Protein AF-A0A920KA97-F1 (afdb_monomer)

pLDDT: mean 77.99, std 18.41, range [34.31, 94.62]

Sequence (125 aa):
MVPTGEDPVVVPCDDVLCAIGQENHFPWIERDIGLEFGEWDMPVVDKETFQSTNPKVFFGGDAAFGPENIIWAVAHGHQAAISIDSFCQEKDIRERPAPNVTLVSQKMGMQSGRITTTYLTTRDI

Secondary structure (DSSP, 8-state):
-----SPPPP---S-----S------TTS-TTSS--B-GGG-B-B-TTT-BBSSTT-B--THHHHSS--HHHHHHHHHHHHHHHHHHHTT--TT-PPP-----------SSS-------------

Mean predicted aligned error: 12.7 Å

Radius of gyration: 22.67 Å; Cα contacts (8 Å, |Δi|>4): 105; chains: 1; bounding box: 48×38×66 Å

Nearest PDB structures (foldseek):
  7ljs-assembly1_B  TM=9.327E-01  e=2.750E-03  Sus scrofa
  7ljs-assembly1_A  TM=8.098E-01  e=1.582E-03  Sus scrofa
  7ljs-assembly2_D  TM=8.318E-01  e=2.567E-03  Sus scrofa
  4ylf-assembly1_B  TM=9.278E-01  e=1.175E-02  Thermotoga maritima MSB8
  8oh5-assembly1_C  TM=8.959E-01  e=1.097E-02  Sporomusa ovata DSM 2662

Foldseek 3Di:
DDDPPDDDDDDDDPDDDDPPDDQDDPPVDDPPLQWDADPSRATDADPQLQAGSNNQDGDAACNHPHHDDVVRRVVRVVRNVCLNVCVVVVHDSNPDDDPPDPPDDDDDPPDDDDDDDDDDDDDDD

Solvent-accessible surface area (backbone atoms only — not comparable to full-atom values): 8525 Å² total; per-residue (Å²): 139,79,83,91,81,68,85,84,86,85,75,93,70,96,76,84,85,90,82,90,75,83,78,73,80,64,89,85,57,67,73,82,72,54,52,52,60,53,75,82,68,31,51,43,53,42,91,79,39,21,35,30,67,24,87,90,42,67,41,39,28,48,69,41,78,45,89,70,59,71,66,54,31,53,52,32,44,54,46,24,48,54,20,51,52,26,51,77,67,77,42,65,45,80,70,67,79,74,83,86,73,80,84,80,80,80,84,69,73,100,71,80,95,74,87,79,88,78,89,79,78,93,74,90,132

Structure (mmCIF, N/CA/C/O backbone):
data_AF-A0A920KA97-F1
#
_entry.id   AF-A0A920KA97-F1
#
loop_
_atom_site.group_PDB
_atom_site.id
_atom_site.type_symbol
_atom_site.label_atom_id
_atom_site.label_alt_id
_atom_site.label_comp_id
_atom_site.label_asym_id
_atom_site.label_entity_id
_atom_site.label_seq_id
_atom_site.pdbx_PDB_ins_code
_atom_site.Cartn_x
_atom_site.Cartn_y
_atom_site.Cartn_z
_atom_site.occupancy
_atom_site.B_iso_or_equiv
_atom_site.auth_seq_id
_atom_site.auth_comp_id
_atom_site.auth_asym_id
_atom_site.auth_atom_id
_atom_site.pdbx_PDB_model_num
ATOM 1 N N . MET A 1 1 ? 9.070 13.646 -20.745 1.00 50.25 1 MET A N 1
ATOM 2 C CA . MET A 1 1 ? 10.526 13.847 -20.931 1.00 50.25 1 MET A CA 1
ATOM 3 C C . MET A 1 1 ? 10.775 14.479 -22.287 1.00 50.25 1 MET A C 1
ATOM 5 O O . MET A 1 1 ? 10.065 14.139 -23.225 1.00 50.25 1 MET A O 1
ATOM 9 N N . VAL A 1 2 ? 11.755 15.379 -22.380 1.00 67.88 2 VAL A N 1
ATOM 10 C CA . VAL A 1 2 ? 12.228 15.945 -23.652 1.00 67.88 2 VAL A CA 1
ATOM 11 C C . VAL A 1 2 ? 13.593 15.313 -23.956 1.00 67.88 2 VAL A C 1
ATOM 13 O O . VAL A 1 2 ? 14.432 15.309 -23.054 1.00 67.88 2 VAL A O 1
ATOM 16 N N . PRO A 1 3 ? 13.819 14.741 -25.154 1.00 76.31 3 PRO A N 1
ATOM 17 C CA . PRO A 1 3 ? 15.117 14.177 -25.523 1.00 76.31 3 PRO A CA 1
ATOM 18 C C . PRO A 1 3 ? 16.230 15.228 -25.458 1.00 76.31 3 PRO A C 1
ATOM 20 O O . PRO A 1 3 ? 16.009 16.387 -25.806 1.00 76.31 3 PRO A O 1
ATOM 23 N N . THR A 1 4 ? 17.433 14.817 -25.058 1.00 81.75 4 THR A N 1
ATOM 24 C CA . THR A 1 4 ? 18.613 15.693 -24.927 1.00 81.75 4 THR A CA 1
ATOM 25 C C . THR A 1 4 ? 19.143 16.216 -26.265 1.00 81.75 4 THR A C 1
ATOM 27 O O . THR A 1 4 ? 19.931 17.155 -26.275 1.00 81.75 4 THR A O 1
ATOM 30 N N . GLY A 1 5 ? 18.693 15.653 -27.393 1.00 80.62 5 GLY A N 1
ATOM 31 C CA . GLY A 1 5 ? 19.124 16.048 -28.738 1.00 80.62 5 GLY A CA 1
ATOM 32 C C . GLY A 1 5 ? 20.470 15.459 -29.169 1.00 80.62 5 GLY A C 1
ATOM 33 O O . GLY A 1 5 ? 20.938 15.771 -30.258 1.00 80.62 5 GLY A O 1
ATOM 34 N N . GLU A 1 6 ? 21.079 14.614 -28.338 1.00 85.50 6 GLU A N 1
ATOM 35 C CA . GLU A 1 6 ? 22.264 13.830 -28.685 1.00 85.50 6 GLU A CA 1
ATOM 36 C C . GLU A 1 6 ? 21.898 12.646 -29.589 1.00 85.50 6 GLU A C 1
ATOM 38 O O . GLU A 1 6 ? 20.759 12.164 -29.577 1.00 85.50 6 GLU A O 1
ATOM 43 N N . ASP A 1 7 ? 22.876 12.167 -30.362 1.00 85.44 7 ASP A N 1
ATOM 44 C CA . ASP A 1 7 ? 22.681 11.016 -31.237 1.00 85.44 7 ASP A CA 1
ATOM 45 C C . ASP A 1 7 ? 22.311 9.763 -30.416 1.00 85.44 7 ASP A C 1
ATOM 47 O O . ASP A 1 7 ? 22.957 9.463 -29.405 1.00 85.44 7 ASP A O 1
ATOM 51 N N . PRO A 1 8 ? 21.278 9.006 -30.826 1.00 83.44 8 PRO A N 1
ATOM 52 C CA . PRO A 1 8 ? 20.814 7.845 -30.080 1.00 83.44 8 PRO A CA 1
ATOM 53 C C . PRO A 1 8 ? 21.878 6.742 -30.050 1.00 83.44 8 PRO A C 1
ATOM 55 O O . PRO A 1 8 ? 22.398 6.315 -31.082 1.00 83.44 8 PRO A O 1
ATOM 58 N N . VAL A 1 9 ? 22.161 6.228 -28.852 1.00 89.06 9 VAL A N 1
ATOM 59 C CA . VAL A 1 9 ? 23.050 5.077 -28.667 1.00 89.06 9 VAL A CA 1
ATOM 60 C C . VAL A 1 9 ? 22.295 3.801 -29.027 1.00 89.06 9 VAL A C 1
ATOM 62 O O . VAL A 1 9 ? 21.300 3.454 -28.391 1.00 89.06 9 VAL A O 1
ATOM 65 N N . VAL A 1 10 ? 22.781 3.084 -30.038 1.00 89.19 10 VAL A N 1
ATOM 66 C CA . VAL A 1 10 ? 22.221 1.793 -30.452 1.00 89.19 10 VAL A CA 1
ATOM 67 C C . VAL A 1 10 ? 22.997 0.669 -29.774 1.00 89.19 10 VAL A C 1
ATOM 69 O O . VAL A 1 10 ? 24.193 0.502 -30.010 1.00 89.19 10 VAL A O 1
ATOM 72 N N . VAL A 1 11 ? 22.307 -0.120 -28.949 1.00 92.38 11 VAL A N 1
ATOM 73 C CA . VAL A 1 11 ? 22.858 -1.316 -28.301 1.00 92.38 11 VAL A CA 1
ATOM 74 C C . VAL A 1 11 ? 22.182 -2.548 -28.915 1.00 92.38 11 VAL A C 1
ATOM 76 O O . VAL A 1 11 ? 20.970 -2.700 -28.750 1.00 92.38 11 VAL A O 1
ATOM 79 N N . PRO A 1 12 ? 22.908 -3.414 -29.649 1.00 92.12 12 PRO A N 1
ATOM 80 C CA . PRO A 1 12 ? 22.325 -4.633 -30.198 1.00 92.12 12 PRO A CA 1
ATOM 81 C C . PRO A 1 12 ? 21.919 -5.577 -29.062 1.00 92.12 12 PRO A C 1
ATOM 83 O O . PRO A 1 12 ? 22.704 -5.843 -28.152 1.00 92.12 12 PRO A O 1
ATOM 86 N N . CYS A 1 13 ? 20.687 -6.068 -29.119 1.00 92.38 13 CYS A N 1
ATOM 87 C CA . CYS A 1 13 ? 20.112 -6.997 -28.157 1.00 92.38 13 CYS A CA 1
ATOM 88 C C . CYS A 1 13 ? 19.090 -7.890 -28.864 1.00 92.38 13 CYS A C 1
ATOM 90 O O . CYS A 1 13 ? 18.404 -7.442 -29.783 1.00 92.38 13 CYS A O 1
ATOM 92 N N . ASP A 1 14 ? 19.009 -9.147 -28.435 1.00 94.50 14 ASP A N 1
ATOM 93 C CA . ASP A 1 14 ? 17.986 -10.086 -28.900 1.00 94.50 14 ASP A CA 1
ATOM 94 C C . ASP A 1 14 ? 16.684 -9.912 -28.101 1.00 94.50 14 ASP A C 1
ATOM 96 O O . ASP A 1 14 ? 15.596 -9.969 -28.669 1.00 94.50 14 ASP A O 1
ATOM 100 N N . ASP A 1 15 ? 16.812 -9.609 -26.802 1.00 93.25 15 ASP A N 1
ATOM 101 C CA . ASP A 1 15 ? 15.710 -9.385 -25.868 1.00 93.25 15 ASP A CA 1
ATOM 102 C C . ASP A 1 15 ? 15.916 -8.102 -25.050 1.00 93.25 15 ASP A C 1
ATOM 104 O O . ASP A 1 15 ? 17.033 -7.763 -24.645 1.00 93.25 15 ASP A O 1
ATOM 108 N N . VAL A 1 16 ? 14.813 -7.411 -24.749 1.00 90.06 16 VAL A N 1
ATOM 109 C CA . VAL A 1 16 ? 14.789 -6.207 -23.907 1.00 90.06 16 VAL A CA 1
ATOM 110 C C . VAL A 1 16 ? 13.748 -6.377 -22.808 1.00 90.06 16 VAL A C 1
ATOM 112 O O . VAL A 1 16 ? 12.565 -6.564 -23.088 1.00 90.06 16 VAL A O 1
ATOM 115 N N . LEU A 1 17 ? 14.180 -6.250 -21.550 1.00 87.31 17 LEU A N 1
ATOM 116 C CA . LEU A 1 17 ? 13.295 -6.234 -20.388 1.00 87.31 17 LEU A CA 1
ATOM 117 C C . LEU A 1 17 ? 13.271 -4.838 -19.762 1.00 87.31 17 LEU A C 1
ATOM 119 O O . LEU A 1 17 ? 14.278 -4.350 -19.251 1.00 87.31 17 LEU A O 1
ATOM 123 N N . CYS A 1 18 ? 12.101 -4.206 -19.776 1.00 87.75 18 CYS A N 1
ATOM 124 C CA . CYS A 1 18 ? 11.889 -2.923 -19.119 1.00 87.75 18 CYS A CA 1
ATOM 125 C C . CYS A 1 18 ? 11.580 -3.143 -17.630 1.00 87.75 18 CYS A C 1
ATOM 127 O O . CYS A 1 18 ? 10.547 -3.716 -17.293 1.00 87.75 18 CYS A O 1
ATOM 129 N N . ALA A 1 19 ? 12.469 -2.685 -16.745 1.00 86.50 19 ALA A N 1
ATOM 130 C CA . ALA A 1 19 ? 12.341 -2.809 -15.288 1.00 86.50 19 ALA A CA 1
ATOM 131 C C . ALA A 1 19 ? 12.356 -1.433 -14.593 1.00 86.50 19 ALA A C 1
ATOM 133 O O . ALA A 1 19 ? 13.039 -1.233 -13.593 1.00 86.50 19 ALA A O 1
ATOM 134 N N . ILE A 1 20 ? 11.623 -0.463 -15.150 1.00 83.88 20 ILE A N 1
ATOM 135 C CA . ILE A 1 20 ? 11.571 0.932 -14.664 1.00 83.88 20 ILE A CA 1
ATOM 136 C C . ILE A 1 20 ? 10.679 1.140 -13.426 1.00 83.88 20 ILE A C 1
ATOM 138 O O . ILE A 1 20 ? 10.542 2.265 -12.958 1.00 83.88 20 ILE A O 1
ATOM 142 N N . GLY A 1 21 ? 10.091 0.069 -12.891 1.00 73.94 21 GLY A N 1
ATOM 143 C CA . GLY A 1 21 ? 9.130 0.111 -11.790 1.00 73.94 21 GLY A CA 1
ATOM 144 C C . GLY A 1 21 ? 7.706 -0.204 -12.242 1.00 73.94 21 GLY A C 1
ATOM 145 O O . GLY A 1 21 ? 7.437 -0.378 -13.431 1.00 73.94 21 GLY A O 1
ATOM 146 N N . GLN A 1 22 ? 6.806 -0.328 -11.270 1.00 75.81 22 GLN A N 1
ATOM 147 C CA . GLN A 1 22 ? 5.384 -0.583 -11.485 1.00 75.81 22 GLN A CA 1
ATOM 148 C C . GLN A 1 22 ? 4.577 0.512 -10.794 1.00 75.81 22 GLN A C 1
ATOM 150 O O . GLN A 1 22 ? 4.930 0.948 -9.700 1.00 75.81 22 GLN A O 1
ATOM 155 N N . GLU A 1 23 ? 3.499 0.943 -11.438 1.00 76.81 23 GLU A N 1
ATOM 156 C CA . GLU A 1 23 ? 2.531 1.869 -10.857 1.00 76.81 23 GLU A CA 1
ATOM 157 C C . GLU A 1 23 ? 1.389 1.080 -10.215 1.00 76.81 23 GLU A C 1
ATOM 159 O O . GLU A 1 23 ? 1.025 -0.008 -10.676 1.00 76.81 23 GLU A O 1
ATOM 164 N N . ASN A 1 24 ? 0.809 1.632 -9.151 1.00 73.62 24 ASN A N 1
ATOM 165 C CA . ASN A 1 24 ? -0.408 1.072 -8.589 1.00 73.62 24 ASN A CA 1
ATOM 166 C C . ASN A 1 24 ? -1.566 1.287 -9.567 1.00 73.62 24 ASN A C 1
ATOM 168 O O . ASN A 1 24 ? -1.737 2.365 -10.128 1.00 73.62 24 ASN A O 1
ATOM 172 N N . HIS A 1 25 ? -2.357 0.238 -9.792 1.00 78.62 25 HIS A N 1
ATOM 173 C CA . HIS A 1 25 ? -3.434 0.262 -10.772 1.00 78.62 25 HIS A CA 1
ATOM 174 C C . HIS A 1 25 ? -4.732 -0.242 -10.142 1.00 78.62 25 HIS A C 1
ATOM 176 O O . HIS A 1 25 ? -4.916 -1.444 -9.929 1.00 78.62 25 HIS A O 1
ATOM 182 N N . PHE A 1 26 ? -5.650 0.690 -9.868 1.00 81.62 26 PHE A N 1
ATOM 183 C CA . PHE A 1 26 ? -6.940 0.424 -9.222 1.00 81.62 26 PHE A CA 1
ATOM 184 C C . PHE A 1 26 ? -8.157 0.706 -10.132 1.00 81.62 26 PHE A C 1
ATOM 186 O O . PHE A 1 26 ? -9.095 1.376 -9.705 1.0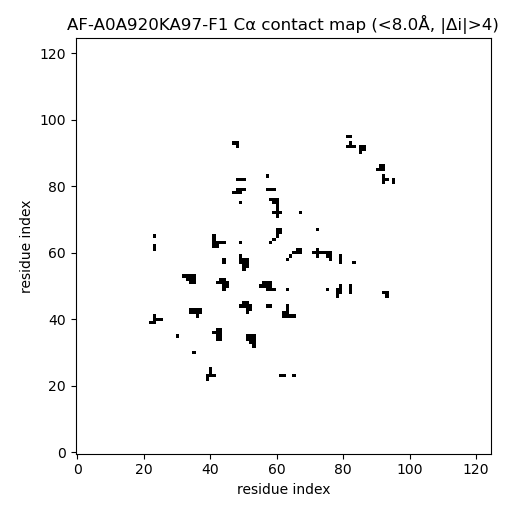0 81.62 26 PHE A O 1
ATOM 193 N N . PRO A 1 27 ? -8.212 0.204 -11.385 1.00 80.44 27 PRO A N 1
ATOM 194 C CA . PRO A 1 27 ? -9.320 0.487 -12.308 1.00 80.44 27 PRO A CA 1
ATOM 195 C C . PRO A 1 27 ? -10.656 -0.128 -11.860 1.00 80.44 27 PRO A C 1
ATOM 197 O O . PRO A 1 27 ? -11.711 0.262 -12.347 1.00 80.44 27 PRO A O 1
ATOM 200 N N . TRP A 1 28 ? -10.595 -1.114 -10.965 1.00 80.75 28 TRP A N 1
ATOM 201 C CA . TRP A 1 28 ? -11.729 -1.843 -10.403 1.00 80.75 28 TRP A CA 1
ATOM 202 C C . TRP A 1 28 ? -12.340 -1.148 -9.183 1.00 80.75 28 TRP A C 1
ATOM 204 O O . TRP A 1 28 ? -13.419 -1.546 -8.769 1.00 80.75 28 TRP A O 1
ATOM 214 N N . ILE A 1 29 ? -11.665 -0.147 -8.605 1.00 84.69 29 ILE A N 1
ATOM 215 C CA . ILE A 1 29 ? -12.237 0.657 -7.526 1.00 84.69 29 ILE A CA 1
ATOM 216 C C . ILE A 1 29 ? -13.077 1.756 -8.164 1.00 84.69 29 ILE A C 1
ATOM 218 O O . ILE A 1 29 ? -12.551 2.637 -8.855 1.00 84.69 29 ILE A O 1
ATOM 222 N N . GLU A 1 30 ? -14.383 1.716 -7.934 1.00 86.44 30 GLU A N 1
ATOM 223 C CA . GLU A 1 30 ? -15.284 2.746 -8.425 1.00 86.44 30 GLU A CA 1
ATOM 224 C C . GLU A 1 30 ? -14.971 4.088 -7.744 1.00 86.44 30 GLU A C 1
ATOM 226 O O . GLU A 1 30 ? -14.802 4.183 -6.530 1.00 86.44 30 GLU A O 1
ATOM 231 N N . ARG A 1 31 ? -14.841 5.160 -8.533 1.00 84.62 31 ARG A N 1
ATOM 232 C CA . ARG A 1 31 ? -14.357 6.465 -8.038 1.00 84.62 31 ARG A CA 1
ATOM 233 C C . ARG A 1 31 ? -15.401 7.242 -7.231 1.00 84.62 31 ARG A C 1
ATOM 235 O O . ARG A 1 31 ? -15.076 8.257 -6.626 1.00 84.62 31 ARG A O 1
ATOM 242 N N . ASP A 1 32 ? -16.644 6.779 -7.216 1.00 86.44 32 ASP A N 1
ATOM 243 C CA . ASP A 1 32 ? -17.788 7.393 -6.539 1.00 86.44 32 ASP A CA 1
ATOM 244 C C . ASP A 1 32 ? -18.067 6.808 -5.145 1.00 86.44 32 ASP A C 1
ATOM 246 O O . ASP A 1 32 ? -18.943 7.302 -4.435 1.00 86.44 32 ASP A O 1
ATOM 250 N N . ILE A 1 33 ? -17.281 5.829 -4.685 1.00 88.00 33 ILE A N 1
ATOM 251 C CA . ILE A 1 33 ? -17.450 5.203 -3.359 1.00 88.00 33 ILE A CA 1
ATOM 252 C C . ILE A 1 33 ? -16.964 6.079 -2.191 1.00 88.00 33 ILE A C 1
ATOM 254 O O . ILE A 1 33 ? -16.850 5.596 -1.065 1.00 88.00 33 ILE A O 1
ATOM 258 N N . GLY A 1 34 ? -16.643 7.351 -2.437 1.00 87.44 34 GLY A N 1
ATOM 259 C CA . GLY A 1 34 ? -16.088 8.263 -1.433 1.00 87.44 34 GLY A CA 1
ATOM 260 C C . GLY A 1 34 ? -14.616 8.000 -1.114 1.00 87.44 34 GLY A C 1
ATOM 261 O O . GLY A 1 34 ? -14.190 8.243 0.011 1.00 87.44 34 GLY A O 1
ATOM 262 N N . LEU A 1 35 ? -13.860 7.470 -2.081 1.00 90.88 35 LEU A N 1
ATOM 263 C CA . LEU A 1 35 ? -12.417 7.283 -1.985 1.00 90.88 35 LEU A CA 1
ATOM 264 C C . LEU A 1 35 ? -11.697 8.317 -2.856 1.00 90.88 35 LEU A C 1
ATOM 266 O O . LEU A 1 35 ? -11.866 8.359 -4.073 1.00 90.88 35 LEU A O 1
ATOM 270 N N . GLU A 1 36 ? -10.876 9.137 -2.220 1.00 90.06 36 GLU A N 1
ATOM 271 C CA . GLU A 1 36 ? -10.005 10.106 -2.873 1.00 90.06 36 GLU A CA 1
ATOM 272 C C . GLU A 1 36 ? -8.668 9.476 -3.255 1.00 90.06 36 GLU A C 1
ATOM 274 O O . GLU A 1 36 ? -8.047 8.749 -2.473 1.00 90.06 36 GLU A O 1
ATOM 279 N N . PHE A 1 37 ? -8.211 9.823 -4.454 1.00 88.69 37 PHE A N 1
ATOM 280 C CA . PHE A 1 37 ? -6.915 9.440 -4.985 1.00 88.69 37 PHE A CA 1
ATOM 281 C C . PHE A 1 37 ? -6.073 10.697 -5.194 1.00 88.69 37 PHE A C 1
ATOM 283 O O . PHE A 1 37 ? -6.559 11.701 -5.716 1.00 88.69 37 PHE A O 1
ATOM 290 N N . GLY A 1 38 ? -4.831 10.652 -4.724 1.00 83.50 38 GLY A N 1
ATOM 291 C CA . GLY A 1 38 ? -3.875 11.744 -4.790 1.00 83.50 38 GLY A CA 1
ATOM 292 C C . GLY A 1 38 ? -2.948 11.633 -5.997 1.00 83.50 38 GLY A C 1
ATOM 293 O O . GLY A 1 38 ? -3.351 11.293 -7.108 1.00 83.50 38 GLY A O 1
ATOM 294 N N . GLU A 1 39 ? -1.676 11.944 -5.770 1.00 82.00 39 GLU A N 1
ATOM 295 C CA . GLU A 1 39 ? -0.634 11.824 -6.788 1.00 82.00 39 GLU A CA 1
ATOM 296 C C . GLU A 1 39 ? -0.467 10.361 -7.235 1.00 82.00 39 GLU A C 1
ATOM 298 O O . GLU A 1 39 ? -0.624 9.441 -6.433 1.00 82.00 39 GLU A O 1
ATOM 303 N N . TRP A 1 40 ? -0.144 10.149 -8.515 1.00 80.69 40 TRP A N 1
ATOM 304 C CA . TRP A 1 40 ? 0.104 8.817 -9.092 1.00 8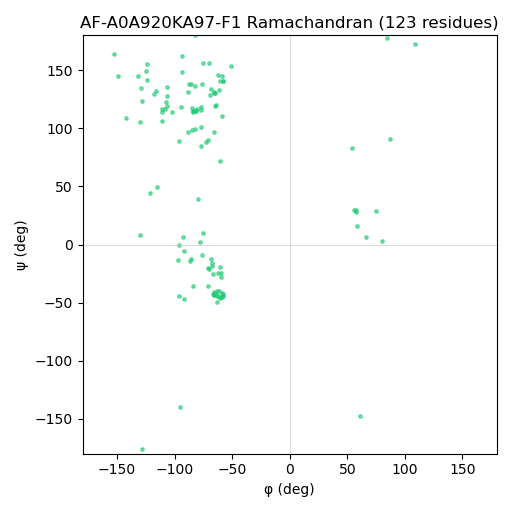0.69 40 TRP A CA 1
ATOM 305 C C . TRP A 1 40 ? -1.059 7.821 -8.951 1.00 80.69 40 TRP A C 1
ATOM 307 O O . TRP A 1 40 ? -0.831 6.617 -8.900 1.00 80.69 40 TRP A O 1
ATOM 317 N N . ASP A 1 41 ? -2.300 8.316 -8.875 1.00 84.75 41 ASP A N 1
ATOM 318 C CA . ASP A 1 41 ? -3.507 7.495 -8.685 1.00 84.75 41 ASP A CA 1
ATOM 319 C C . ASP A 1 41 ? -3.465 6.625 -7.410 1.00 84.75 41 ASP A C 1
ATOM 321 O O . ASP A 1 41 ? -4.054 5.544 -7.335 1.00 84.75 41 ASP A O 1
ATOM 325 N N . MET A 1 42 ? -2.760 7.110 -6.382 1.00 87.81 42 MET A N 1
ATOM 326 C CA . MET A 1 42 ? -2.656 6.465 -5.076 1.00 8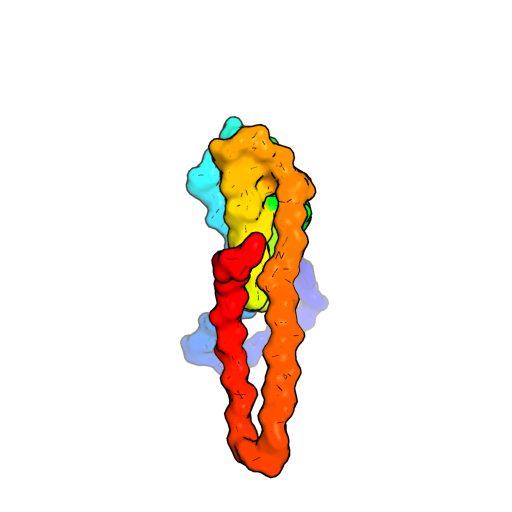7.81 42 MET A CA 1
ATOM 327 C C . MET A 1 42 ? -3.819 6.852 -4.166 1.00 87.81 42 MET A C 1
ATOM 329 O O . MET A 1 42 ? -4.156 8.035 -4.102 1.00 87.81 42 MET A O 1
ATOM 333 N N . PRO A 1 43 ? -4.411 5.916 -3.405 1.00 89.62 43 PRO A N 1
ATOM 334 C CA . PRO A 1 43 ? -5.423 6.259 -2.414 1.00 89.62 43 PRO A CA 1
ATOM 335 C C . PRO A 1 43 ? -4.838 7.200 -1.353 1.00 89.62 43 PRO A C 1
ATOM 337 O O . PRO A 1 43 ? -3.701 7.036 -0.906 1.00 89.62 43 PRO A O 1
ATOM 340 N N . VAL A 1 44 ? -5.625 8.182 -0.917 1.00 91.31 44 VAL A N 1
ATOM 341 C CA . VAL A 1 44 ? -5.259 9.031 0.223 1.00 91.31 44 VAL A CA 1
ATOM 342 C C . VAL A 1 44 ? -5.511 8.248 1.508 1.00 91.31 44 VAL A C 1
ATOM 344 O O . VAL A 1 44 ? -6.652 7.897 1.814 1.00 91.31 44 VAL A O 1
ATOM 347 N N . VAL A 1 45 ? -4.436 7.968 2.247 1.00 92.88 45 VAL A N 1
ATOM 348 C CA . VAL A 1 45 ? -4.441 7.080 3.417 1.00 92.88 45 VAL A CA 1
ATOM 349 C C . VAL A 1 45 ? -3.776 7.766 4.610 1.00 92.88 45 VAL A C 1
ATOM 351 O O . VAL A 1 45 ? -2.699 8.357 4.489 1.00 92.88 45 VAL A O 1
ATOM 354 N N . ASP A 1 46 ? -4.406 7.675 5.780 1.00 92.62 46 ASP A N 1
ATOM 355 C CA . ASP A 1 46 ? -3.841 8.129 7.050 1.00 92.62 46 ASP A CA 1
ATOM 356 C C . ASP A 1 46 ? -2.667 7.223 7.467 1.00 92.62 46 ASP A C 1
ATOM 358 O O . ASP A 1 46 ? -2.778 5.998 7.496 1.00 92.62 46 ASP A O 1
ATOM 362 N N . LYS A 1 47 ? -1.516 7.821 7.790 1.00 90.25 47 LYS A N 1
ATOM 363 C CA . LYS A 1 47 ? -0.265 7.081 8.040 1.00 90.25 47 LYS A CA 1
ATOM 364 C C . LYS A 1 47 ? -0.247 6.279 9.338 1.00 90.25 47 LYS A C 1
ATOM 366 O O . LYS A 1 47 ? 0.591 5.394 9.489 1.00 90.25 47 LYS A O 1
ATOM 371 N N . GLU A 1 48 ? -1.113 6.613 10.285 1.00 90.25 48 GLU A N 1
ATOM 372 C CA . GLU A 1 48 ? -1.158 5.963 11.592 1.00 90.25 48 GLU A CA 1
ATOM 373 C C . GLU A 1 48 ? -2.220 4.865 11.619 1.00 90.25 48 GLU A C 1
ATOM 375 O O . GLU A 1 48 ? -1.977 3.762 12.107 1.00 90.25 48 GLU A O 1
ATOM 380 N N . THR A 1 49 ? -3.395 5.160 11.073 1.00 92.19 49 THR A N 1
ATOM 38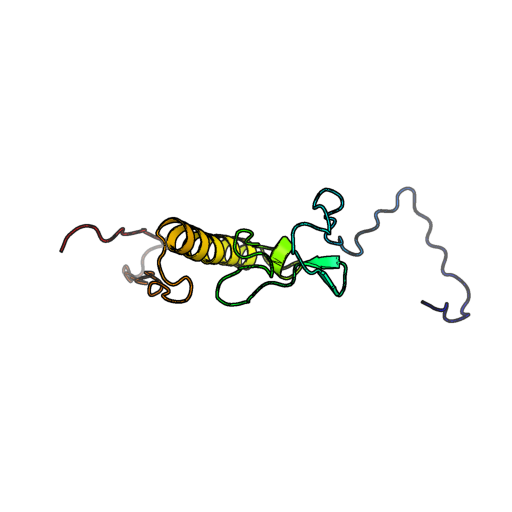1 C CA . THR A 1 49 ? -4.567 4.276 11.101 1.00 92.19 49 THR A CA 1
ATOM 382 C C . THR A 1 49 ? -4.735 3.454 9.832 1.00 92.19 49 THR A C 1
ATOM 384 O O . THR A 1 49 ? -5.530 2.518 9.817 1.00 92.19 49 THR A O 1
ATOM 387 N N . PHE A 1 50 ? -4.013 3.789 8.760 1.00 94.12 50 PHE A N 1
ATOM 388 C CA . PHE A 1 50 ? -4.125 3.136 7.454 1.00 94.12 50 PHE A CA 1
ATOM 389 C C . PHE A 1 50 ? -5.539 3.206 6.852 1.00 94.12 50 PHE A C 1
ATOM 391 O O . PHE A 1 50 ? -5.869 2.483 5.907 1.00 94.12 50 PHE A O 1
ATOM 398 N N . GLN A 1 51 ? -6.380 4.090 7.394 1.00 94.62 51 GLN A N 1
ATOM 399 C CA . GLN A 1 51 ? -7.728 4.339 6.922 1.00 94.62 51 GLN A CA 1
ATOM 400 C C . GLN A 1 51 ? -7.676 5.297 5.737 1.00 94.62 51 GLN A C 1
ATOM 402 O O . GLN A 1 51 ? -6.935 6.283 5.745 1.00 94.62 51 GLN A O 1
ATOM 407 N N . SER A 1 52 ? -8.457 4.994 4.710 1.00 94.31 52 SER A N 1
ATOM 408 C CA . SER A 1 52 ? -8.623 5.899 3.581 1.00 94.31 52 SER A CA 1
ATOM 409 C C . SER A 1 52 ? -9.653 6.992 3.870 1.00 94.31 52 SER A C 1
ATOM 411 O O . SER A 1 52 ? -10.288 7.019 4.924 1.00 94.31 52 SER A O 1
ATOM 413 N N . THR A 1 53 ? -9.879 7.874 2.902 1.00 92.94 53 THR A N 1
ATOM 414 C CA . THR A 1 53 ? -10.986 8.845 2.942 1.00 92.94 53 THR A CA 1
ATOM 415 C C . THR A 1 53 ? -12.369 8.197 3.031 1.00 92.94 53 THR A C 1
ATOM 417 O O . THR A 1 53 ? -13.277 8.801 3.603 1.00 92.94 53 THR A O 1
ATOM 420 N N . ASN A 1 54 ? -12.527 6.947 2.578 1.00 93.19 54 ASN A N 1
ATOM 421 C CA . ASN A 1 54 ? -13.685 6.133 2.929 1.00 93.19 54 ASN A CA 1
ATOM 422 C C . ASN A 1 54 ? -13.426 5.430 4.280 1.00 93.19 54 ASN A C 1
ATOM 424 O O . ASN A 1 54 ? -12.561 4.551 4.346 1.00 93.19 54 ASN A O 1
ATOM 428 N N . PRO A 1 55 ? -14.215 5.708 5.341 1.00 91.38 55 PRO A N 1
ATOM 429 C CA . PRO A 1 55 ? -13.987 5.139 6.673 1.00 91.38 55 PRO A CA 1
ATOM 430 C C . PRO A 1 55 ? -14.045 3.606 6.740 1.00 91.38 55 PRO A C 1
ATOM 432 O O . PRO A 1 55 ? -13.555 3.007 7.694 1.00 91.38 55 PRO A O 1
ATOM 435 N N . LYS A 1 56 ? -14.666 2.954 5.753 1.00 92.38 56 LYS A N 1
ATOM 436 C CA . LYS A 1 56 ? -14.806 1.492 5.695 1.00 92.38 56 LYS A CA 1
ATOM 437 C C . LYS A 1 56 ? -13.674 0.811 4.924 1.00 92.38 56 LYS A C 1
ATOM 439 O O . LYS A 1 56 ? -13.650 -0.416 4.866 1.00 92.38 56 LYS A O 1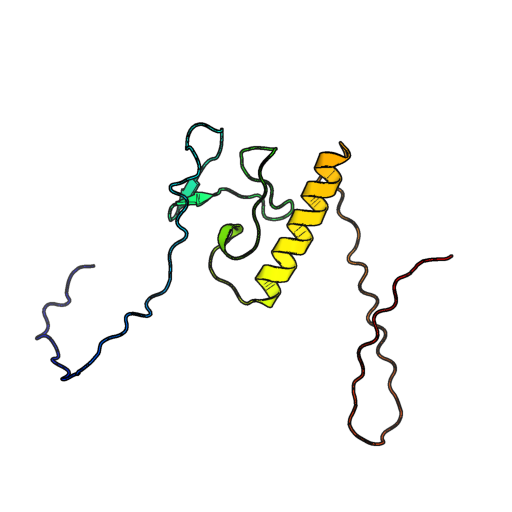
ATOM 444 N N . VAL A 1 57 ? -12.776 1.578 4.308 1.00 93.25 57 VAL A N 1
ATOM 445 C CA . VAL A 1 57 ? -11.716 1.063 3.438 1.00 93.25 57 VAL A CA 1
ATOM 446 C C . VAL A 1 57 ? -10.355 1.419 4.027 1.00 93.25 57 VAL A C 1
ATOM 448 O O . VAL A 1 57 ? -10.080 2.575 4.354 1.00 93.25 57 VAL A O 1
ATOM 451 N N . PHE A 1 58 ? -9.500 0.405 4.134 1.00 94.50 58 PHE A N 1
ATOM 452 C CA . PHE A 1 58 ? -8.147 0.491 4.674 1.00 94.50 58 PHE A CA 1
ATOM 453 C C . PHE A 1 58 ? -7.157 -0.053 3.645 1.00 94.50 58 PHE A C 1
ATOM 455 O O . PHE A 1 58 ? -7.492 -0.964 2.884 1.00 94.50 58 PHE A O 1
ATOM 462 N N . PHE A 1 59 ? -5.939 0.480 3.637 1.00 93.56 59 PHE A N 1
ATOM 463 C CA . PHE A 1 59 ? -4.883 0.080 2.704 1.00 93.56 59 PHE A CA 1
ATOM 464 C C . PHE A 1 59 ? -3.630 -0.359 3.457 1.00 93.56 59 PHE A C 1
ATOM 466 O O . PHE A 1 59 ? -3.395 0.057 4.581 1.00 93.56 59 PHE A O 1
ATOM 473 N N . GLY A 1 60 ? -2.796 -1.191 2.837 1.00 91.75 60 GLY A N 1
ATOM 474 C CA . GLY A 1 60 ? -1.515 -1.606 3.405 1.00 91.75 60 GLY A CA 1
ATOM 475 C C . GLY A 1 60 ? -0.510 -1.974 2.319 1.00 91.75 60 GLY A C 1
ATOM 476 O O . GLY A 1 60 ? -0.878 -2.198 1.167 1.00 91.75 60 GLY A O 1
ATOM 477 N N . GLY A 1 61 ? 0.765 -2.037 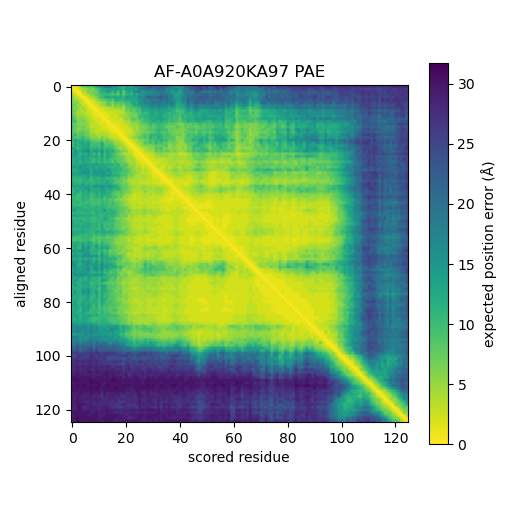2.698 1.00 88.19 61 GLY A N 1
ATOM 478 C CA . GLY A 1 61 ? 1.869 -2.336 1.788 1.00 88.19 61 GLY A CA 1
ATOM 479 C C . GLY A 1 61 ? 2.013 -1.309 0.669 1.00 88.19 61 GLY A C 1
ATOM 480 O O . GLY A 1 61 ? 1.708 -0.130 0.862 1.00 88.19 61 GLY A O 1
ATOM 481 N N . ASP A 1 62 ? 2.452 -1.775 -0.498 1.00 88.12 62 ASP A N 1
ATOM 482 C CA . ASP A 1 62 ? 2.728 -0.910 -1.648 1.00 88.12 62 ASP A CA 1
ATOM 483 C C . ASP A 1 62 ? 1.475 -0.183 -2.155 1.00 88.12 62 ASP A C 1
ATOM 485 O O . ASP A 1 62 ? 1.571 0.907 -2.715 1.00 88.12 62 ASP A O 1
ATOM 489 N N . ALA A 1 63 ? 0.288 -0.738 -1.893 1.00 86.62 63 ALA A N 1
ATOM 490 C CA . ALA A 1 63 ? -0.993 -0.127 -2.234 1.00 86.62 63 ALA A CA 1
ATOM 491 C C . ALA A 1 63 ? -1.329 1.110 -1.379 1.00 86.62 63 ALA A C 1
ATOM 493 O O . ALA A 1 63 ? -2.159 1.914 -1.792 1.00 86.62 63 ALA A O 1
ATOM 494 N N . ALA A 1 64 ? -0.713 1.268 -0.200 1.00 86.62 64 ALA A N 1
ATOM 495 C CA . ALA A 1 64 ? -0.941 2.416 0.681 1.00 86.62 64 ALA A CA 1
ATOM 496 C C . ALA A 1 64 ? 0.042 3.563 0.417 1.00 86.62 64 ALA A C 1
ATOM 498 O O . ALA A 1 64 ? -0.375 4.715 0.326 1.00 86.62 64 ALA A O 1
ATOM 499 N N . PHE A 1 65 ? 1.340 3.257 0.300 1.00 86.31 65 PHE A N 1
ATOM 500 C CA . PHE A 1 65 ? 2.402 4.278 0.273 1.00 86.31 65 PHE A CA 1
ATOM 501 C C . PHE A 1 65 ? 3.401 4.128 -0.881 1.00 86.31 65 PHE A C 1
ATOM 503 O O . PHE A 1 65 ? 4.381 4.868 -0.936 1.00 86.31 65 PHE A O 1
ATOM 510 N N . GLY A 1 66 ? 3.135 3.230 -1.830 1.00 82.81 66 GLY A N 1
ATOM 511 C CA . GLY A 1 66 ? 4.051 2.933 -2.927 1.00 82.81 66 GLY A CA 1
ATOM 512 C C . GLY A 1 66 ? 5.115 1.897 -2.545 1.00 82.81 66 GLY A C 1
ATOM 513 O O . GLY A 1 66 ? 5.132 1.415 -1.413 1.00 82.81 66 GLY A O 1
ATOM 514 N N . PRO A 1 67 ? 5.977 1.517 -3.501 1.00 77.81 67 PRO A N 1
ATOM 515 C CA . PRO A 1 67 ? 6.885 0.384 -3.357 1.00 77.81 67 PRO A CA 1
ATOM 516 C C . PRO A 1 67 ? 7.911 0.584 -2.234 1.00 77.81 67 PRO A C 1
ATOM 518 O O . PRO A 1 67 ? 8.753 1.483 -2.302 1.00 77.81 67 PRO A O 1
ATOM 521 N N . GLU A 1 68 ? 7.889 -0.307 -1.241 1.00 81.94 68 GLU A N 1
ATOM 522 C CA . GLU A 1 68 ? 8.876 -0.363 -0.156 1.00 81.94 68 GLU A CA 1
ATOM 523 C C . GLU A 1 68 ? 9.482 -1.772 0.013 1.00 81.94 68 GLU A C 1
ATOM 525 O O . GLU A 1 68 ? 9.259 -2.691 -0.774 1.00 81.94 68 GLU A O 1
ATOM 530 N N . ASN A 1 69 ? 10.330 -1.960 1.032 1.00 81.25 69 ASN A N 1
ATOM 531 C CA . ASN A 1 69 ? 10.857 -3.286 1.343 1.00 81.25 69 ASN A CA 1
ATOM 532 C C . ASN A 1 69 ? 9.755 -4.200 1.924 1.00 81.25 69 ASN A C 1
ATOM 534 O O . ASN A 1 69 ? 8.780 -3.751 2.526 1.00 81.25 69 ASN A O 1
ATOM 538 N N . ILE A 1 70 ? 9.937 -5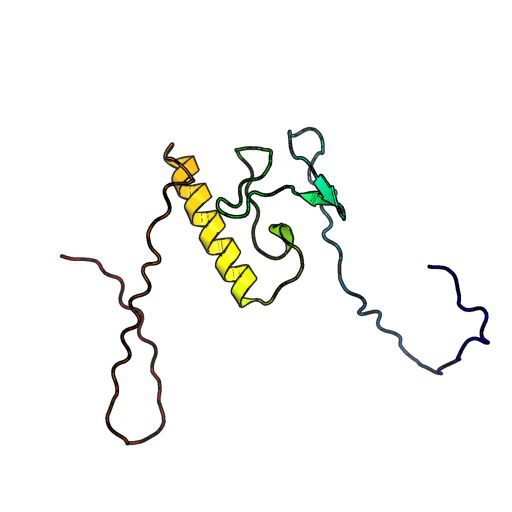.518 1.796 1.00 82.88 70 ILE A N 1
ATOM 539 C CA . ILE A 1 70 ? 8.934 -6.497 2.247 1.00 82.88 70 ILE A CA 1
ATOM 540 C C . ILE A 1 70 ? 8.627 -6.405 3.752 1.00 82.88 70 ILE A C 1
ATOM 542 O O . ILE A 1 70 ? 7.521 -6.724 4.180 1.00 82.88 70 ILE A O 1
ATOM 546 N N . ILE A 1 71 ? 9.590 -5.952 4.562 1.00 85.75 71 ILE A N 1
ATOM 547 C CA . ILE A 1 71 ? 9.407 -5.782 6.008 1.00 85.75 71 ILE A CA 1
ATOM 548 C C . ILE A 1 71 ? 8.377 -4.681 6.272 1.00 85.75 71 ILE A C 1
ATOM 550 O O . ILE A 1 71 ? 7.483 -4.875 7.097 1.00 85.75 71 ILE A O 1
ATOM 554 N N . TRP A 1 72 ? 8.457 -3.570 5.537 1.00 86.62 72 TRP A N 1
ATOM 555 C CA . TRP A 1 72 ? 7.478 -2.492 5.598 1.00 86.62 72 TRP A CA 1
ATOM 556 C C . TRP A 1 72 ? 6.110 -2.946 5.112 1.00 86.62 72 TRP A C 1
ATOM 558 O O . TRP A 1 72 ? 5.124 -2.684 5.791 1.00 86.62 72 TRP A O 1
ATOM 568 N N . ALA A 1 73 ? 6.034 -3.728 4.033 1.00 86.81 73 ALA A N 1
ATOM 569 C CA . ALA A 1 73 ? 4.756 -4.269 3.575 1.00 86.81 73 ALA A CA 1
ATOM 570 C C . ALA A 1 73 ? 4.051 -5.113 4.655 1.00 86.81 73 ALA A C 1
ATOM 572 O O . ALA A 1 73 ? 2.855 -4.933 4.907 1.00 86.81 73 ALA A O 1
ATOM 573 N N . VAL A 1 74 ? 4.798 -5.977 5.353 1.00 86.31 74 VAL A N 1
ATOM 574 C CA . VAL A 1 74 ? 4.261 -6.760 6.479 1.00 86.31 74 VAL A CA 1
ATOM 575 C C . VAL A 1 74 ? 3.887 -5.860 7.659 1.00 86.31 74 VAL A C 1
ATOM 577 O O . VAL A 1 74 ? 2.822 -6.044 8.253 1.00 86.31 74 VAL A O 1
ATOM 580 N N . ALA A 1 75 ? 4.720 -4.872 7.989 1.00 88.00 75 ALA A N 1
ATOM 581 C CA . ALA A 1 75 ? 4.433 -3.925 9.061 1.00 88.00 75 ALA A CA 1
ATOM 582 C C . ALA A 1 75 ? 3.142 -3.138 8.784 1.00 88.00 75 ALA A C 1
ATOM 584 O O . ALA A 1 75 ? 2.278 -3.063 9.656 1.00 88.00 75 ALA A O 1
ATOM 585 N N . HIS A 1 76 ? 2.969 -2.628 7.564 1.00 92.50 76 HIS A N 1
ATOM 586 C CA . HIS A 1 76 ? 1.770 -1.921 7.116 1.00 92.50 76 HIS A CA 1
ATOM 587 C C . HIS A 1 76 ? 0.526 -2.806 7.208 1.00 92.50 76 HIS A C 1
ATOM 589 O O . HIS A 1 76 ? -0.491 -2.374 7.743 1.00 92.50 76 HIS A O 1
ATOM 595 N N . GLY A 1 77 ? 0.617 -4.064 6.765 1.00 90.19 77 GLY A N 1
ATOM 596 C CA . GLY A 1 77 ? -0.483 -5.022 6.903 1.00 90.19 77 GLY A CA 1
ATOM 597 C C . GLY A 1 77 ? -0.886 -5.244 8.364 1.00 90.19 77 GLY A C 1
ATOM 598 O O . GLY A 1 77 ? -2.073 -5.252 8.685 1.00 90.19 77 GLY A O 1
ATOM 599 N N . HIS A 1 78 ? 0.091 -5.356 9.268 1.00 90.31 78 HIS A N 1
ATOM 600 C CA . HIS A 1 78 ? -0.185 -5.489 10.697 1.00 90.31 78 HIS A CA 1
ATOM 601 C C . HIS A 1 78 ? -0.843 -4.232 11.284 1.00 90.31 78 HIS A C 1
ATOM 603 O O . HIS A 1 78 ? -1.814 -4.337 12.033 1.00 90.31 78 HIS A O 1
ATOM 609 N N . GLN A 1 79 ? -0.355 -3.040 10.926 1.00 91.50 79 GLN A N 1
ATOM 610 C CA . GLN A 1 79 ? -0.935 -1.787 11.408 1.00 91.50 79 GLN A CA 1
ATOM 611 C C . GLN A 1 79 ? -2.365 -1.570 10.886 1.00 91.50 79 GLN A C 1
ATOM 613 O O . GLN A 1 79 ? -3.233 -1.179 11.670 1.00 91.50 79 GLN A O 1
ATOM 618 N N . ALA A 1 80 ? -2.630 -1.878 9.615 1.00 93.50 80 ALA A N 1
ATOM 619 C CA . ALA A 1 80 ? -3.971 -1.812 9.040 1.00 93.50 80 ALA A CA 1
ATOM 620 C C . ALA A 1 80 ? -4.928 -2.809 9.712 1.00 93.50 80 ALA A C 1
ATOM 622 O O . ALA A 1 80 ? -6.065 -2.455 10.016 1.00 93.50 80 ALA A O 1
ATOM 623 N N . ALA A 1 81 ? -4.466 -4.026 10.021 1.00 92.94 81 ALA A N 1
ATOM 624 C CA . ALA A 1 81 ? -5.279 -5.035 10.701 1.00 92.94 81 ALA A CA 1
ATOM 625 C C . ALA A 1 81 ? -5.744 -4.588 12.097 1.00 92.94 81 ALA A C 1
ATOM 627 O O . ALA A 1 81 ? -6.900 -4.811 12.445 1.00 92.94 81 ALA A O 1
ATOM 628 N N . ILE A 1 82 ? -4.879 -3.919 12.870 1.00 92.06 82 ILE A N 1
ATOM 629 C CA . ILE A 1 82 ? -5.251 -3.336 14.172 1.00 92.06 82 ILE A CA 1
ATOM 630 C C . ILE A 1 82 ? -6.392 -2.328 13.997 1.00 92.06 82 ILE A C 1
ATOM 632 O O . ILE A 1 82 ? -7.364 -2.350 14.745 1.00 92.06 82 ILE A O 1
ATOM 636 N N . SER A 1 83 ? -6.298 -1.462 12.989 1.00 93.56 83 SER A N 1
ATOM 637 C CA . SER A 1 83 ? -7.321 -0.445 12.742 1.00 93.56 83 SER A CA 1
ATOM 638 C C . SER A 1 83 ? -8.629 -1.037 12.218 1.00 93.56 83 SER A C 1
ATOM 640 O O . SER A 1 83 ? -9.692 -0.585 12.634 1.00 93.56 83 SER A O 1
ATOM 642 N N . ILE A 1 84 ? -8.571 -2.083 11.389 1.00 94.19 84 ILE A N 1
ATOM 643 C CA . ILE A 1 84 ? -9.756 -2.836 10.949 1.00 94.19 84 ILE A CA 1
ATOM 644 C C . ILE A 1 84 ? -10.443 -3.507 12.144 1.00 94.19 84 ILE A C 1
ATOM 646 O O . ILE A 1 84 ? -11.666 -3.433 12.257 1.00 94.19 84 ILE A O 1
ATOM 650 N N . ASP A 1 85 ? -9.679 -4.135 13.040 1.00 93.69 85 ASP A N 1
ATOM 651 C CA . ASP A 1 85 ? -10.219 -4.788 14.236 1.00 93.69 85 ASP A CA 1
ATOM 652 C C . ASP A 1 85 ? -10.895 -3.777 15.173 1.00 93.69 85 ASP A C 1
ATOM 654 O O . ASP A 1 85 ? -12.062 -3.954 15.531 1.00 93.69 85 ASP A O 1
ATOM 658 N N . SER A 1 86 ? -10.218 -2.665 15.487 1.00 92.81 86 SER A N 1
ATOM 659 C CA . SER A 1 86 ? -10.805 -1.576 16.279 1.00 92.81 86 SER A CA 1
ATOM 660 C C . SER A 1 86 ? -12.067 -1.010 15.624 1.00 92.81 86 SER A C 1
ATOM 662 O O . SER A 1 86 ? -13.071 -0.820 16.309 1.00 92.81 86 SER A O 1
ATOM 664 N N . PHE A 1 87 ? -12.060 -0.812 14.302 1.00 94.62 87 PHE A N 1
ATOM 665 C CA . PHE A 1 87 ? -13.223 -0.327 13.556 1.00 94.62 87 PHE A CA 1
ATOM 666 C C . PHE A 1 87 ? -14.412 -1.296 13.640 1.00 94.62 87 PHE A C 1
ATOM 668 O O . PHE A 1 87 ? -15.538 -0.870 13.891 1.00 94.62 87 PHE A O 1
ATOM 675 N N . CYS A 1 88 ? -14.171 -2.602 13.490 1.00 92.62 88 CYS A N 1
ATOM 676 C CA . CYS A 1 88 ? -15.214 -3.628 13.597 1.00 92.62 88 CYS A CA 1
ATOM 677 C C . CYS A 1 88 ? -15.790 -3.752 15.016 1.00 92.62 88 CYS A C 1
ATOM 679 O O . CYS A 1 88 ? -16.920 -4.205 15.180 1.00 92.62 88 CYS A O 1
ATOM 681 N N . GLN A 1 89 ? -15.017 -3.369 16.032 1.00 92.81 89 GLN A N 1
ATOM 682 C CA . GLN A 1 89 ? -15.432 -3.369 17.436 1.00 92.81 89 GLN A CA 1
ATOM 683 C C . GLN A 1 89 ? -16.014 -2.023 17.897 1.00 92.81 89 GLN A C 1
ATOM 685 O O . GLN A 1 89 ? -16.260 -1.863 19.091 1.00 92.81 89 GLN A O 1
ATOM 690 N N . GLU A 1 90 ? -16.208 -1.063 16.984 1.00 91.56 90 GLU A N 1
ATOM 691 C CA . GLU A 1 90 ? -16.668 0.303 17.291 1.00 91.56 90 GLU A CA 1
ATOM 692 C C . GLU A 1 90 ? -15.776 1.026 18.324 1.00 91.56 90 GLU A C 1
ATOM 694 O O . GLU A 1 90 ? -16.230 1.881 19.088 1.00 91.56 90 GLU A O 1
ATOM 699 N N . LYS A 1 91 ? -14.485 0.680 18.350 1.00 90.50 91 LYS A N 1
ATOM 700 C CA . LYS A 1 91 ? -13.460 1.316 19.185 1.00 90.50 91 LYS A CA 1
ATOM 701 C C . LYS A 1 91 ? -12.755 2.429 18.419 1.00 90.50 91 LYS A C 1
ATOM 703 O O . LYS A 1 91 ? -12.780 2.474 17.188 1.00 90.50 91 LYS A O 1
ATOM 708 N N . ASP A 1 92 ? -12.080 3.313 19.150 1.00 89.75 92 ASP A N 1
ATOM 709 C CA . ASP A 1 92 ? -11.235 4.327 18.526 1.00 89.75 92 ASP A CA 1
ATOM 710 C C . ASP A 1 92 ? -10.061 3.654 17.792 1.00 89.75 92 ASP A C 1
ATOM 712 O O . ASP A 1 92 ? -9.232 2.966 18.384 1.00 89.75 92 ASP A O 1
ATOM 716 N N . ILE A 1 93 ? -9.982 3.861 16.477 1.00 89.62 93 ILE A N 1
ATOM 717 C CA . ILE A 1 93 ? -8.920 3.325 15.613 1.00 89.62 93 ILE A CA 1
ATOM 718 C C . ILE A 1 93 ? -7.543 3.943 15.894 1.00 89.62 93 ILE A C 1
ATOM 720 O O . ILE A 1 93 ? -6.529 3.400 15.440 1.00 89.62 93 ILE A O 1
ATOM 724 N N . ARG A 1 94 ? -7.501 5.076 16.608 1.00 88.81 94 ARG A N 1
ATOM 725 C CA . ARG A 1 94 ? -6.268 5.724 17.074 1.00 88.81 94 ARG A CA 1
ATOM 726 C C . ARG A 1 94 ? -5.788 5.180 18.414 1.00 88.81 94 ARG A C 1
ATOM 728 O O . ARG A 1 94 ? -4.636 5.405 18.777 1.00 88.81 94 ARG A O 1
ATOM 735 N N . GLU A 1 95 ? -6.620 4.436 19.138 1.00 85.31 95 GLU A N 1
ATOM 736 C CA . GLU A 1 95 ? -6.197 3.749 20.356 1.00 85.31 95 GLU A CA 1
ATOM 737 C C . GLU A 1 95 ? -5.394 2.497 19.978 1.00 85.31 95 GLU A C 1
ATOM 739 O O . GLU A 1 95 ? -5.922 1.392 19.829 1.00 85.31 95 GLU A O 1
ATOM 744 N N . ARG A 1 96 ? -4.090 2.687 19.749 1.00 77.88 96 ARG A N 1
ATOM 745 C CA . ARG A 1 96 ? -3.205 1.620 19.273 1.00 77.88 96 ARG A CA 1
ATOM 746 C C . ARG A 1 96 ? -2.612 0.828 20.443 1.00 77.88 96 ARG A C 1
ATOM 748 O O . ARG A 1 96 ? -2.035 1.429 21.354 1.00 77.88 96 ARG A O 1
ATOM 755 N N . PRO A 1 97 ? -2.668 -0.516 20.412 1.00 77.31 97 PRO A N 1
ATOM 756 C CA . PRO A 1 97 ? -1.946 -1.345 21.366 1.00 77.31 97 PRO A CA 1
ATOM 757 C C . PRO A 1 97 ? -0.444 -1.054 21.303 1.00 77.31 97 PRO A C 1
ATOM 759 O O . PRO A 1 97 ? 0.122 -0.885 20.220 1.00 77.31 97 PRO A O 1
ATOM 762 N N . ALA A 1 98 ? 0.221 -1.036 22.460 1.00 73.38 98 ALA A N 1
ATOM 763 C CA . ALA A 1 98 ? 1.675 -0.953 22.493 1.00 73.38 98 ALA A CA 1
ATOM 764 C C . ALA A 1 98 ? 2.279 -2.141 21.717 1.00 73.38 98 ALA A C 1
ATOM 766 O O . ALA A 1 98 ? 1.767 -3.260 21.837 1.00 73.38 98 ALA A O 1
ATOM 767 N N . PRO A 1 99 ? 3.363 -1.938 20.947 1.00 66.75 99 PRO A N 1
ATOM 768 C CA . PRO A 1 99 ? 4.013 -3.024 20.229 1.00 66.75 99 PRO A CA 1
ATOM 769 C C . PRO A 1 99 ? 4.463 -4.091 21.234 1.00 66.75 99 PRO A C 1
ATOM 771 O O . PRO A 1 99 ? 5.368 -3.880 22.039 1.00 66.75 99 PRO A O 1
ATOM 774 N N . ASN A 1 100 ? 3.813 -5.250 21.200 1.00 58.12 100 ASN A N 1
ATOM 775 C CA . ASN A 1 100 ? 3.994 -6.361 22.135 1.00 58.12 100 ASN A CA 1
ATOM 776 C C . ASN A 1 100 ? 5.238 -7.208 21.810 1.00 58.12 100 ASN A C 1
ATOM 778 O O . ASN A 1 100 ? 5.236 -8.431 21.944 1.00 58.12 100 ASN A O 1
ATOM 782 N N . VAL A 1 101 ? 6.329 -6.553 21.408 1.00 52.59 101 VAL A N 1
ATOM 783 C CA . VAL A 1 101 ? 7.618 -7.195 21.148 1.00 52.59 101 VAL A CA 1
ATOM 784 C C . VAL A 1 101 ? 8.515 -7.069 22.374 1.00 52.59 101 VAL A C 1
ATOM 786 O O . VAL A 1 101 ? 9.298 -6.135 22.525 1.00 52.59 101 VAL A O 1
ATOM 789 N N . THR A 1 102 ? 8.431 -8.035 23.286 1.00 53.00 102 THR A N 1
ATOM 790 C CA . THR A 1 102 ? 9.485 -8.191 24.293 1.00 53.00 102 THR A CA 1
ATOM 791 C C . THR A 1 102 ? 10.685 -8.861 23.629 1.00 53.00 102 THR A C 1
ATOM 793 O O . THR A 1 102 ? 10.701 -10.072 23.412 1.00 53.00 102 THR A O 1
ATOM 796 N N . LEU A 1 103 ? 11.705 -8.072 23.284 1.00 48.47 103 LEU A N 1
ATOM 797 C CA . LEU A 1 103 ? 12.982 -8.590 22.795 1.00 48.47 103 LEU A CA 1
ATOM 798 C C . LEU A 1 103 ? 13.752 -9.229 23.959 1.00 48.47 103 LEU A C 1
ATOM 800 O O . LEU A 1 103 ? 14.556 -8.579 24.625 1.00 48.47 103 LEU A O 1
ATOM 804 N N . VAL A 1 104 ? 13.513 -10.515 24.214 1.00 56.31 104 VAL A N 1
ATOM 805 C CA . VAL A 1 104 ? 14.326 -11.290 25.160 1.00 56.31 104 VAL A CA 1
ATOM 806 C C . VAL A 1 104 ? 15.509 -11.891 24.404 1.00 56.31 104 VAL A C 1
ATOM 808 O O . VAL A 1 104 ? 15.400 -12.936 23.767 1.00 56.31 104 VAL A O 1
ATOM 811 N N . SER A 1 105 ? 16.664 -11.225 24.462 1.00 50.31 105 SER A N 1
ATOM 812 C CA . SER A 1 105 ? 17.930 -11.803 24.000 1.00 50.31 105 SER A CA 1
ATOM 813 C C . SER A 1 105 ? 18.540 -12.632 25.127 1.00 50.31 105 SER A C 1
ATOM 815 O O . SER A 1 105 ? 19.162 -12.097 26.047 1.00 50.31 105 SER A O 1
ATOM 817 N N . GLN A 1 106 ? 18.353 -13.950 25.091 1.00 45.50 106 GLN A N 1
ATOM 818 C CA . GLN A 1 106 ? 19.038 -14.842 26.021 1.00 45.50 106 GLN A CA 1
ATOM 819 C C . GLN A 1 106 ? 20.447 -15.126 25.482 1.00 45.50 106 GLN A C 1
ATOM 821 O O . GLN A 1 106 ? 20.642 -15.948 24.587 1.00 45.50 106 GLN A O 1
ATOM 826 N N . LYS A 1 107 ? 21.450 -14.414 26.013 1.00 43.69 107 LYS A N 1
ATOM 827 C CA . LYS A 1 107 ? 22.866 -14.653 25.704 1.00 43.69 107 LYS A CA 1
ATOM 828 C C . LYS A 1 107 ? 23.274 -16.032 26.225 1.00 43.69 107 LYS A C 1
ATOM 830 O O . LYS A 1 107 ? 23.618 -16.183 27.395 1.00 43.69 107 LYS A O 1
ATOM 835 N N . MET A 1 108 ? 23.255 -17.035 25.354 1.00 46.81 108 MET A N 1
ATOM 836 C CA . MET A 1 108 ? 23.866 -18.329 25.643 1.00 46.81 108 MET A CA 1
ATOM 837 C C . MET A 1 108 ? 25.387 -18.209 25.510 1.00 46.81 108 MET A C 1
ATOM 839 O O . MET A 1 108 ? 25.897 -17.526 24.620 1.00 46.81 108 MET A O 1
ATOM 843 N N . GLY A 1 109 ? 26.104 -18.823 26.454 1.00 47.91 109 GLY A N 1
ATOM 844 C CA . GLY A 1 109 ? 27.563 -18.814 26.522 1.00 47.91 109 GLY A CA 1
ATOM 845 C C . GLY A 1 109 ? 28.225 -19.213 25.200 1.00 47.91 109 GLY A C 1
ATOM 846 O O . GLY A 1 109 ? 27.644 -19.919 24.383 1.00 47.91 109 GLY A O 1
ATOM 847 N N . MET A 1 110 ? 29.448 -18.719 25.006 1.00 43.34 110 MET A N 1
ATOM 848 C CA . MET A 1 110 ? 30.250 -18.785 23.781 1.00 43.34 110 MET A CA 1
ATOM 849 C C . MET A 1 110 ? 30.562 -20.221 23.321 1.00 43.34 110 MET A C 1
ATOM 851 O O . MET A 1 110 ? 31.704 -20.652 23.420 1.00 43.34 110 MET A O 1
ATOM 855 N N . GLN A 1 111 ? 29.591 -20.968 22.797 1.00 47.81 111 GLN A N 1
ATOM 856 C CA . GLN A 1 111 ? 29.835 -22.162 21.987 1.00 47.81 111 GLN A CA 1
ATOM 857 C C . GLN A 1 111 ? 28.807 -22.247 20.846 1.00 47.81 111 GLN A C 1
ATOM 859 O O . GLN A 1 111 ? 27.627 -22.497 21.052 1.00 47.81 111 GLN A O 1
ATOM 864 N N . SER A 1 112 ? 29.315 -22.013 19.631 1.00 34.31 112 SER A N 1
ATOM 865 C CA . SER A 1 112 ? 28.728 -22.273 18.307 1.00 34.31 112 SER A CA 1
ATOM 866 C C . SER A 1 112 ? 27.325 -21.708 17.995 1.00 34.31 112 SER A C 1
ATOM 868 O O . SER A 1 112 ? 26.314 -22.404 18.012 1.00 34.31 112 SER A O 1
ATOM 870 N N . GLY A 1 113 ? 27.294 -20.433 17.590 1.00 43.03 113 GLY A N 1
ATOM 871 C CA . GLY A 1 113 ? 26.715 -20.006 16.303 1.00 43.03 113 GLY A CA 1
ATOM 872 C C . GLY A 1 113 ? 25.212 -20.136 16.020 1.00 43.03 113 GLY A C 1
ATOM 873 O O . GLY A 1 113 ? 24.824 -19.863 14.887 1.00 43.03 113 GLY A O 1
ATOM 874 N N . ARG A 1 114 ? 24.349 -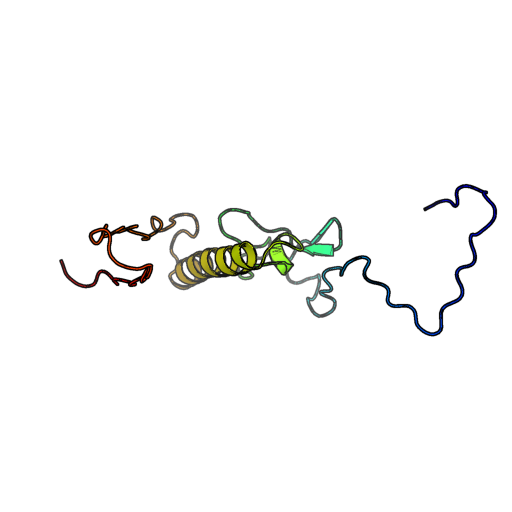20.516 16.968 1.00 37.38 114 ARG A N 1
ATOM 875 C CA . ARG A 1 114 ? 22.889 -20.536 16.743 1.00 37.38 114 ARG A CA 1
ATOM 876 C C . ARG A 1 114 ? 22.171 -19.458 17.545 1.00 37.38 114 ARG A C 1
ATOM 878 O O . ARG A 1 114 ? 21.961 -19.601 18.744 1.00 37.38 114 ARG A O 1
ATOM 885 N N . ILE A 1 115 ? 21.737 -18.411 16.847 1.00 46.75 115 ILE A N 1
ATOM 886 C CA . ILE A 1 115 ? 20.693 -17.506 17.335 1.00 46.75 115 ILE A CA 1
ATOM 887 C C . ILE A 1 115 ? 19.360 -18.200 17.048 1.00 46.75 115 ILE A C 1
ATOM 889 O O . ILE A 1 115 ? 19.035 -18.453 15.891 1.00 46.75 115 ILE A O 1
ATOM 893 N N . THR A 1 116 ? 18.620 -18.558 18.095 1.00 43.31 116 THR A N 1
ATOM 894 C CA . THR A 1 116 ? 17.260 -19.098 17.966 1.00 43.31 116 THR A CA 1
ATOM 895 C C . THR A 1 116 ? 16.288 -18.032 18.451 1.00 43.31 116 THR A C 1
ATOM 897 O O . THR A 1 116 ? 16.339 -17.643 19.615 1.00 43.31 116 THR A O 1
ATOM 900 N N . THR A 1 117 ? 15.434 -17.539 17.554 1.00 39.50 117 THR A N 1
ATOM 901 C CA . THR A 1 117 ? 14.344 -16.613 17.885 1.00 39.50 117 THR A CA 1
ATOM 902 C C . THR A 1 117 ? 13.150 -17.427 1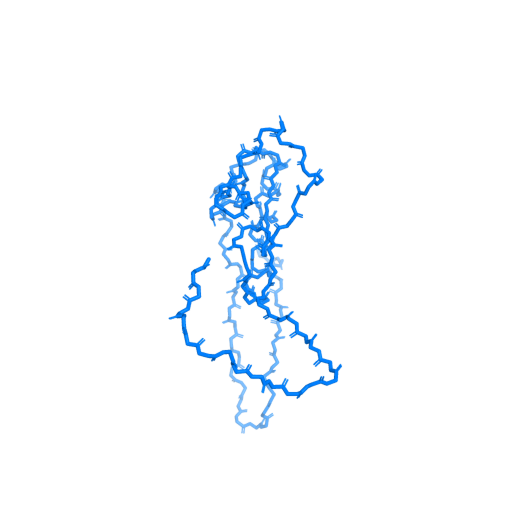8.369 1.00 39.50 117 THR A C 1
ATOM 904 O O . THR A 1 117 ? 12.572 -18.181 17.589 1.00 39.50 117 THR A O 1
ATOM 907 N N . THR A 1 118 ? 12.770 -17.282 19.639 1.00 46.25 118 THR A N 1
ATOM 908 C CA . THR A 1 118 ? 11.571 -17.924 20.197 1.00 46.25 118 THR A CA 1
ATOM 909 C C . THR A 1 118 ? 10.490 -16.872 20.418 1.00 46.25 118 THR A C 1
ATOM 911 O O . THR A 1 118 ? 10.708 -15.902 21.140 1.00 46.25 118 THR A O 1
ATOM 914 N N . TYR A 1 119 ? 9.321 -17.067 19.809 1.00 37.62 119 TYR A N 1
ATOM 915 C CA . TYR A 1 119 ? 8.137 -16.243 20.045 1.00 37.62 119 TYR A CA 1
ATOM 916 C C . TYR A 1 119 ? 7.456 -16.714 21.337 1.00 37.62 119 TYR A C 1
ATOM 918 O O . TYR A 1 119 ? 6.999 -17.853 21.408 1.00 37.62 119 TYR A O 1
ATOM 926 N N . LEU A 1 120 ? 7.394 -15.860 22.361 1.00 45.38 120 LEU A N 1
ATOM 927 C CA . LEU A 1 120 ? 6.582 -16.105 23.554 1.00 45.38 120 LEU A CA 1
ATOM 928 C C . LEU A 1 120 ? 5.308 -15.267 23.447 1.00 45.38 120 LEU A C 1
ATOM 930 O O . LEU A 1 120 ? 5.362 -14.040 23.448 1.00 45.38 120 LEU A O 1
ATOM 934 N N . THR A 1 121 ? 4.160 -15.930 23.327 1.00 36.31 121 THR A N 1
ATOM 935 C CA . THR A 1 121 ? 2.852 -15.281 23.435 1.00 36.31 121 THR A CA 1
ATOM 936 C C . THR A 1 121 ? 2.509 -15.152 24.914 1.00 36.31 121 THR A C 1
ATOM 938 O O . THR A 1 121 ? 2.320 -16.170 25.580 1.00 36.31 121 THR A O 1
ATOM 941 N N . THR A 1 122 ? 2.414 -13.933 25.440 1.00 42.53 122 THR A N 1
ATOM 942 C CA . THR A 1 122 ? 1.932 -13.707 26.808 1.00 42.53 122 THR A CA 1
ATOM 943 C C . THR A 1 122 ? 0.430 -13.994 26.862 1.00 42.53 122 THR A C 1
ATOM 945 O O . THR A 1 122 ? -0.397 -13.122 26.603 1.00 42.53 122 THR A O 1
ATOM 948 N N . ARG A 1 123 ? 0.067 -15.243 27.157 1.00 41.84 123 ARG A N 1
ATOM 949 C CA . ARG A 1 123 ? -1.157 -15.552 27.897 1.00 41.84 123 ARG A CA 1
ATOM 950 C C . ARG A 1 123 ? -0.721 -15.964 29.300 1.00 41.84 123 ARG A C 1
ATOM 952 O O . ARG A 1 123 ? 0.230 -16.725 29.432 1.00 41.84 123 ARG A O 1
ATOM 959 N N . ASP A 1 124 ? -1.436 -15.423 30.279 1.00 37.84 124 ASP A N 1
ATOM 960 C CA . ASP A 1 124 ? -1.375 -15.701 31.717 1.00 37.84 124 ASP A CA 1
ATOM 961 C C . ASP A 1 124 ? -0.341 -14.900 32.529 1.00 37.84 124 ASP A C 1
ATOM 963 O O . ASP A 1 124 ? 0.795 -15.325 32.736 1.00 37.84 124 ASP A O 1
ATOM 967 N N . ILE A 1 125 ? -0.803 -13.750 33.038 1.00 36.84 125 ILE A N 1
ATOM 968 C CA . ILE A 1 125 ? -0.720 -13.343 34.456 1.00 36.84 125 ILE A CA 1
ATOM 969 C C . ILE A 1 125 ? -1.877 -12.401 34.785 1.00 36.84 125 ILE A C 1
ATOM 971 O O . ILE A 1 125 ? -2.192 -11.545 33.928 1.00 36.84 125 ILE A O 1
#